Protein AF-A0A2G2ZI40-F1 (afdb_monomer)

Sequence (50 aa):
MAARAYDVSAYCLKGCNAQLNFPDEIERLPWPVTFGHRDIQAAAAMAASE

Mean predicted aligned error: 3.25 Å

Radius of gyration: 9.29 Å; Cα contacts (8 Å, |Δi|>4): 70; chains: 1; bounding box: 19×22×20 Å

Foldseek 3Di:
DLLQLVQLLQCLVVNPPGDHPCPVCNVVQFHFPDSDPVSSNVSSVRSVVD

InterPro domains:
  IPR036955 AP2/ERF domain superfamily [G3DSA:3.30.730.10] (1-24)
  IPR051032 AP2/ERF transcription factor, ERF subfamily [PTHR31985] (1-48)

Organism: Capsicum annuum (NCBI:txid4072)

Solvent-accessible surface area (backbone atoms only — not comparable to full-atom values): 2810 Å² total; per-residue (Å²): 56,73,63,47,18,47,31,48,40,37,34,72,73,52,42,95,76,36,89,50,86,53,68,87,48,56,86,75,42,58,72,46,93,46,92,45,72,69,35,36,51,50,19,14,52,51,27,32,71,100

Structure (mmCIF, N/CA/C/O backbone):
data_AF-A0A2G2ZI40-F1
#
_entry.id   AF-A0A2G2ZI40-F1
#
loop_
_atom_site.group_PDB
_atom_site.id
_atom_site.type_symbol
_atom_site.label_atom_id
_atom_site.label_alt_id
_atom_site.label_comp_id
_atom_site.label_asym_id
_atom_site.label_entity_id
_atom_site.label_seq_id
_atom_site.pdbx_PDB_ins_code
_atom_site.Cartn_x
_atom_site.Cartn_y
_atom_site.Cartn_z
_atom_site.occupancy
_atom_site.B_iso_or_equiv
_atom_site.auth_seq_id
_atom_site.auth_comp_id
_atom_site.auth_asym_id
_atom_site.auth_atom_id
_atom_site.pdbx_PDB_model_num
ATOM 1 N N . MET A 1 1 ? 3.397 -6.930 -8.255 1.00 81.00 1 MET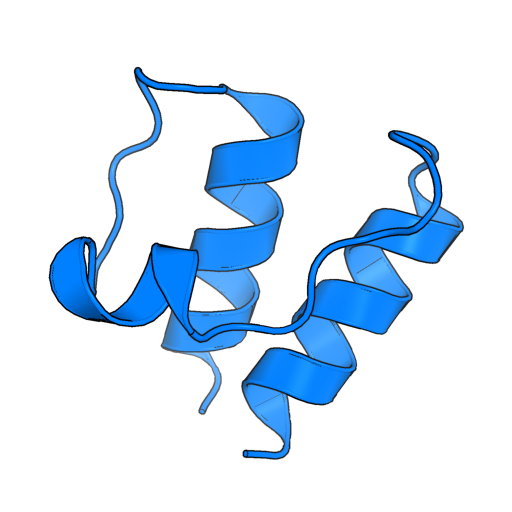 A N 1
ATOM 2 C CA . MET A 1 1 ? 1.930 -7.190 -8.346 1.00 81.00 1 MET A CA 1
ATOM 3 C C . MET A 1 1 ? 1.081 -5.903 -8.223 1.00 81.00 1 MET A C 1
ATOM 5 O O . MET A 1 1 ? 1.369 -5.092 -7.355 1.00 81.00 1 MET A O 1
ATOM 9 N N . ALA A 1 2 ? -0.016 -5.716 -8.981 1.00 88.06 2 ALA A N 1
ATOM 10 C CA . ALA A 1 2 ? -0.853 -4.492 -8.897 1.00 88.06 2 ALA A CA 1
ATOM 11 C C . ALA A 1 2 ? -1.483 -4.235 -7.507 1.00 88.06 2 ALA A C 1
ATOM 13 O O . ALA A 1 2 ? -1.556 -3.095 -7.056 1.00 88.06 2 ALA A O 1
ATOM 14 N N . ALA A 1 3 ? -1.898 -5.289 -6.804 1.00 90.62 3 ALA A N 1
ATOM 15 C CA . ALA A 1 3 ? -2.493 -5.167 -5.473 1.00 90.62 3 ALA A CA 1
ATOM 16 C C . ALA A 1 3 ? -1.488 -4.704 -4.394 1.00 90.62 3 ALA A C 1
ATOM 18 O O . ALA A 1 3 ? -1.848 -3.899 -3.541 1.00 90.62 3 ALA A O 1
ATOM 19 N N . ARG A 1 4 ? -0.206 -5.091 -4.496 1.00 90.81 4 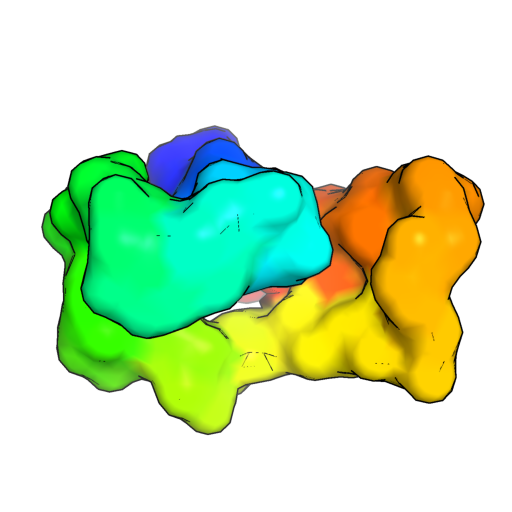ARG A N 1
ATOM 20 C CA . ARG A 1 4 ? 0.873 -4.571 -3.629 1.00 90.81 4 ARG A CA 1
ATOM 21 C C . ARG A 1 4 ? 1.075 -3.065 -3.808 1.00 90.81 4 ARG A C 1
ATOM 23 O O . ARG A 1 4 ? 1.252 -2.338 -2.838 1.00 90.81 4 ARG A O 1
ATOM 30 N N . ALA A 1 5 ? 0.991 -2.587 -5.052 1.00 92.88 5 ALA A N 1
ATOM 31 C CA . ALA A 1 5 ? 1.071 -1.162 -5.371 1.00 92.88 5 ALA A CA 1
ATOM 32 C C . ALA A 1 5 ? -0.037 -0.364 -4.666 1.00 92.88 5 ALA A C 1
ATOM 34 O O . ALA A 1 5 ? 0.206 0.707 -4.104 1.00 92.88 5 ALA A O 1
ATOM 35 N N . TYR A 1 6 ? -1.260 -0.904 -4.689 1.00 92.50 6 TYR A N 1
ATOM 36 C CA . TYR A 1 6 ? -2.400 -0.312 -4.001 1.00 92.50 6 TYR A CA 1
ATOM 37 C C . TYR A 1 6 ? -2.179 -0.278 -2.489 1.00 92.50 6 TYR A C 1
ATOM 39 O O . TYR A 1 6 ? -2.404 0.767 -1.892 1.00 92.50 6 TYR A O 1
ATOM 47 N N . ASP A 1 7 ? -1.689 -1.363 -1.888 1.00 92.12 7 ASP A N 1
ATOM 48 C CA . ASP A 1 7 ? -1.481 -1.438 -0.442 1.00 92.12 7 ASP A CA 1
ATOM 49 C C . ASP A 1 7 ? -0.476 -0.390 0.047 1.00 92.12 7 ASP A C 1
ATOM 51 O O . ASP A 1 7 ? -0.790 0.363 0.968 1.00 92.12 7 ASP A O 1
ATOM 55 N N . VAL A 1 8 ? 0.672 -0.238 -0.626 1.00 92.19 8 VAL A N 1
ATOM 56 C CA . VAL A 1 8 ? 1.646 0.827 -0.310 1.00 92.19 8 VAL A CA 1
ATOM 57 C C . VAL A 1 8 ? 1.004 2.208 -0.428 1.00 92.19 8 VAL A C 1
ATOM 59 O O . VAL A 1 8 ? 1.139 3.040 0.468 1.00 92.19 8 VAL A O 1
ATOM 62 N N . SER A 1 9 ? 0.255 2.451 -1.505 1.00 92.12 9 SER A N 1
ATOM 63 C CA . SER A 1 9 ? -0.416 3.736 -1.737 1.00 92.12 9 SER A CA 1
ATOM 64 C C . SER A 1 9 ? -1.461 4.034 -0.658 1.00 92.12 9 SER A C 1
ATOM 66 O O . SER A 1 9 ? -1.507 5.131 -0.101 1.00 92.12 9 SER A O 1
ATOM 68 N N . ALA A 1 10 ? -2.304 3.050 -0.350 1.00 92.44 10 ALA A N 1
ATOM 69 C CA . ALA A 1 10 ? -3.378 3.155 0.621 1.00 92.44 10 ALA A CA 1
ATOM 70 C C . ALA A 1 10 ? -2.814 3.357 2.027 1.00 92.44 10 ALA A C 1
ATOM 72 O O . ALA A 1 10 ? -3.301 4.230 2.743 1.00 92.44 10 ALA A O 1
ATOM 73 N N . TYR A 1 11 ? -1.764 2.619 2.390 1.00 91.81 11 TYR A N 1
ATOM 74 C CA . TYR A 1 11 ? -1.076 2.765 3.667 1.00 91.81 11 TYR A CA 1
ATOM 75 C C . TYR A 1 11 ? -0.414 4.139 3.804 1.00 91.81 11 TYR A C 1
ATOM 77 O O . TYR A 1 11 ? -0.568 4.796 4.829 1.00 91.81 11 TYR A O 1
ATOM 85 N N . CYS A 1 12 ? 0.235 4.648 2.754 1.00 90.69 12 CYS A N 1
ATOM 86 C CA . CYS A 1 12 ? 0.853 5.975 2.800 1.00 90.69 12 CYS A CA 1
ATOM 87 C C . CYS A 1 12 ? -0.164 7.118 2.909 1.00 90.69 12 CYS A C 1
ATOM 89 O O . CYS A 1 12 ? 0.141 8.147 3.505 1.00 90.69 12 CYS A O 1
ATOM 91 N N . LEU A 1 13 ? -1.366 6.953 2.345 1.00 89.75 13 LEU A N 1
ATOM 92 C CA . LEU A 1 13 ? -2.406 7.989 2.350 1.00 89.75 13 LEU A CA 1
ATOM 93 C C . LEU A 1 13 ? -3.344 7.913 3.562 1.00 89.75 13 LEU A C 1
ATOM 95 O O . LEU A 1 13 ? -3.816 8.944 4.034 1.00 89.75 13 LEU A O 1
ATOM 99 N N . LYS A 1 14 ? -3.661 6.706 4.043 1.00 89.94 14 LYS A N 1
ATOM 100 C CA . LYS A 1 14 ? -4.645 6.465 5.116 1.00 89.94 14 LYS A CA 1
ATOM 101 C C . LYS A 1 14 ? 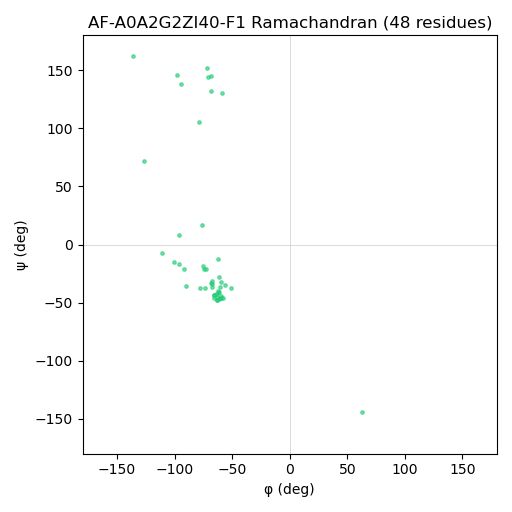-4.011 5.980 6.425 1.00 89.94 14 LYS A C 1
ATOM 103 O O . LYS A 1 14 ? -4.715 5.874 7.430 1.00 89.94 14 LYS A O 1
ATOM 108 N N . GLY A 1 15 ? -2.712 5.684 6.428 1.00 85.38 15 GLY A N 1
ATOM 109 C CA . GLY A 1 15 ? -1.995 5.141 7.578 1.00 85.38 15 GLY A CA 1
ATOM 110 C C . GLY A 1 15 ? -2.526 3.771 7.999 1.00 85.38 15 GLY A C 1
ATOM 111 O O . GLY A 1 15 ? -2.992 2.978 7.181 1.00 85.38 15 GLY A O 1
ATOM 112 N N . CYS A 1 16 ? -2.525 3.524 9.307 1.00 81.12 16 CYS A N 1
ATOM 113 C CA . CYS A 1 16 ? -2.921 2.251 9.915 1.00 81.12 16 CYS A CA 1
ATOM 114 C C . CYS A 1 16 ? -4.387 1.853 9.663 1.00 81.12 16 CYS A C 1
ATOM 116 O O . CYS A 1 16 ? -4.766 0.722 9.938 1.00 81.12 16 CYS A O 1
ATOM 118 N N . ASN A 1 17 ? -5.221 2.774 9.166 1.00 86.06 17 ASN A N 1
ATOM 119 C CA . ASN A 1 17 ? -6.631 2.523 8.863 1.00 86.06 17 ASN A CA 1
ATOM 120 C C . ASN A 1 17 ? -6.869 2.173 7.379 1.00 86.06 17 ASN A C 1
ATOM 122 O O . ASN A 1 17 ? -8.009 2.141 6.911 1.00 86.06 17 ASN A O 1
ATOM 126 N N . ALA A 1 18 ? -5.797 1.980 6.606 1.00 89.38 18 ALA A N 1
ATOM 127 C CA . ALA A 1 18 ? -5.877 1.536 5.225 1.00 89.38 18 ALA A CA 1
ATOM 128 C C . ALA A 1 18 ? -6.379 0.089 5.149 1.00 89.38 18 ALA A C 1
ATOM 130 O O . ALA A 1 18 ? -5.866 -0.798 5.824 1.00 89.38 18 ALA A O 1
ATOM 131 N N . GLN A 1 19 ? -7.359 -0.161 4.281 1.00 89.88 19 GLN A N 1
ATOM 132 C CA . GLN A 1 19 ? -7.750 -1.524 3.943 1.00 89.88 19 G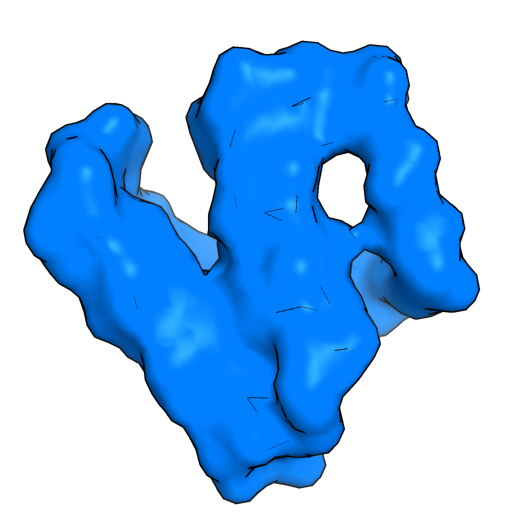LN A CA 1
ATOM 133 C C . GLN A 1 19 ? -6.738 -2.074 2.938 1.00 89.88 19 GLN A C 1
ATOM 135 O O . GLN A 1 19 ? -6.731 -1.650 1.781 1.00 89.88 19 GLN A O 1
ATOM 140 N N . LEU A 1 20 ? -5.870 -2.962 3.416 1.00 90.56 20 LEU A N 1
ATOM 141 C CA . LEU A 1 20 ? -4.818 -3.600 2.632 1.00 90.56 20 LEU A CA 1
ATOM 142 C C . LEU A 1 20 ? -5.274 -4.986 2.177 1.00 90.56 20 LEU A C 1
ATOM 144 O O . LEU A 1 20 ? -5.989 -5.680 2.899 1.00 90.56 20 LEU A O 1
ATOM 148 N N . ASN A 1 21 ? -4.844 -5.387 0.988 1.00 90.56 21 ASN A N 1
ATOM 149 C CA . ASN A 1 21 ? -5.047 -6.734 0.468 1.00 90.56 21 ASN A CA 1
ATOM 150 C C . ASN A 1 21 ? -4.055 -7.715 1.111 1.00 90.56 21 ASN A C 1
ATOM 152 O O . ASN A 1 21 ? -4.426 -8.842 1.427 1.00 90.56 21 ASN A O 1
ATOM 156 N N . PHE A 1 22 ? -2.821 -7.260 1.342 1.00 89.62 22 PHE A N 1
ATOM 157 C CA . PHE A 1 22 ? -1.707 -8.016 1.907 1.00 89.62 22 PHE A CA 1
ATOM 158 C C . PHE A 1 22 ? -1.105 -7.271 3.111 1.00 89.62 22 PHE A C 1
ATOM 160 O O . PHE A 1 22 ? 0.004 -6.733 3.026 1.00 89.62 22 PHE A O 1
ATOM 167 N N . PRO A 1 23 ? -1.815 -7.218 4.254 1.00 87.06 23 PRO A N 1
ATOM 168 C CA . PRO A 1 23 ? -1.318 -6.546 5.455 1.00 87.06 23 PRO A CA 1
ATOM 169 C C . PRO A 1 23 ? -0.004 -7.150 5.967 1.00 87.06 23 PRO A C 1
ATOM 171 O O . PRO A 1 23 ? 0.842 -6.415 6.453 1.00 87.06 23 PRO A O 1
ATOM 174 N N . ASP A 1 24 ? 0.212 -8.453 5.788 1.00 88.31 24 ASP A N 1
ATOM 175 C CA . ASP A 1 24 ? 1.446 -9.127 6.217 1.00 88.31 24 ASP A CA 1
ATOM 176 C C . ASP A 1 24 ? 2.648 -8.832 5.302 1.00 88.31 24 ASP A C 1
ATOM 178 O O . ASP A 1 24 ? 3.802 -9.037 5.682 1.00 88.31 24 ASP A O 1
ATOM 182 N N . GLU A 1 25 ? 2.396 -8.365 4.076 1.00 87.62 25 GLU A N 1
ATOM 183 C CA . GLU A 1 25 ? 3.450 -8.006 3.128 1.00 87.62 25 GLU A CA 1
ATOM 184 C C . GLU A 1 25 ? 3.835 -6.531 3.240 1.00 87.62 25 GLU A C 1
ATOM 186 O O . GLU A 1 25 ? 4.956 -6.193 2.878 1.00 87.62 25 GLU A O 1
ATOM 191 N N . ILE A 1 26 ? 2.973 -5.663 3.788 1.00 86.19 26 ILE A N 1
ATOM 192 C CA . ILE A 1 26 ? 3.190 -4.206 3.821 1.00 86.19 26 ILE A CA 1
ATOM 193 C C . ILE A 1 26 ? 4.508 -3.806 4.491 1.00 86.19 26 ILE A C 1
ATOM 195 O O . ILE A 1 26 ? 5.161 -2.869 4.043 1.00 86.19 26 ILE A O 1
ATOM 199 N N . GLU A 1 27 ? 4.934 -4.547 5.516 1.00 85.44 27 GLU A N 1
ATOM 200 C CA . GLU A 1 27 ? 6.198 -4.312 6.224 1.00 85.44 27 GLU A CA 1
ATOM 201 C C . GLU A 1 27 ? 7.431 -4.710 5.400 1.00 85.44 27 GLU A C 1
ATOM 203 O O . GLU A 1 27 ? 8.538 -4.251 5.672 1.00 85.44 27 GLU A O 1
ATOM 208 N N . ARG A 1 28 ? 7.248 -5.572 4.395 1.00 87.62 28 ARG A N 1
ATOM 209 C CA . ARG A 1 28 ? 8.297 -6.031 3.473 1.00 87.62 28 ARG A CA 1
ATOM 210 C C . ARG A 1 28 ? 8.327 -5.229 2.177 1.00 87.62 28 ARG A C 1
ATOM 212 O O . ARG A 1 28 ? 9.314 -5.305 1.453 1.00 87.62 28 ARG A O 1
ATOM 219 N N . LEU A 1 29 ? 7.257 -4.495 1.872 1.00 87.50 29 LEU A N 1
ATOM 220 C CA . LEU A 1 29 ? 7.175 -3.683 0.667 1.00 87.50 29 LEU A CA 1
ATOM 221 C C . LEU A 1 29 ? 8.084 -2.449 0.772 1.00 87.50 29 LEU A C 1
ATOM 223 O O . LEU A 1 29 ? 8.331 -1.931 1.865 1.00 87.50 29 LEU A O 1
ATOM 227 N N . PRO A 1 30 ? 8.576 -1.944 -0.370 1.00 87.44 30 PRO A N 1
ATOM 228 C CA . PRO A 1 30 ? 9.377 -0.733 -0.400 1.00 87.44 30 PRO A CA 1
ATOM 229 C C . PRO A 1 30 ? 8.600 0.452 0.179 1.00 87.44 30 PRO A C 1
ATOM 231 O O . PRO A 1 30 ? 7.469 0.736 -0.220 1.00 87.44 30 PRO A O 1
ATOM 234 N N . TRP A 1 31 ? 9.243 1.165 1.103 1.00 86.88 31 TRP A N 1
ATOM 235 C CA . TRP A 1 31 ? 8.671 2.330 1.767 1.00 86.88 31 TRP A CA 1
ATOM 236 C C . TRP A 1 31 ? 9.094 3.619 1.055 1.00 86.88 31 TRP A C 1
ATOM 238 O O . TRP A 1 31 ? 10.264 3.753 0.682 1.00 86.88 31 TRP A O 1
ATOM 248 N N . PRO A 1 32 ? 8.191 4.592 0.857 1.00 88.94 32 PRO A N 1
ATOM 249 C CA . PRO A 1 32 ? 8.579 5.868 0.279 1.00 88.94 32 PRO A CA 1
ATOM 250 C C . PRO A 1 32 ? 9.470 6.671 1.230 1.00 88.94 32 PRO A C 1
ATOM 252 O O . PRO A 1 32 ? 9.285 6.664 2.447 1.00 88.94 32 PRO A O 1
ATOM 255 N N . VAL A 1 33 ? 10.420 7.407 0.651 1.00 86.69 33 VAL A N 1
ATOM 256 C CA . VAL A 1 33 ? 11.367 8.257 1.396 1.00 86.69 33 VAL A CA 1
ATOM 257 C C . VAL A 1 33 ? 10.650 9.435 2.062 1.00 86.69 33 VAL A C 1
ATOM 259 O O . VAL A 1 33 ? 11.010 9.844 3.164 1.00 86.69 33 VAL A O 1
ATOM 262 N N . THR A 1 34 ? 9.609 9.965 1.416 1.00 87.50 34 THR A N 1
ATOM 263 C CA . THR A 1 34 ? 8.723 10.990 1.976 1.00 87.50 34 THR A CA 1
ATOM 264 C C . THR A 1 34 ? 7.260 10.665 1.67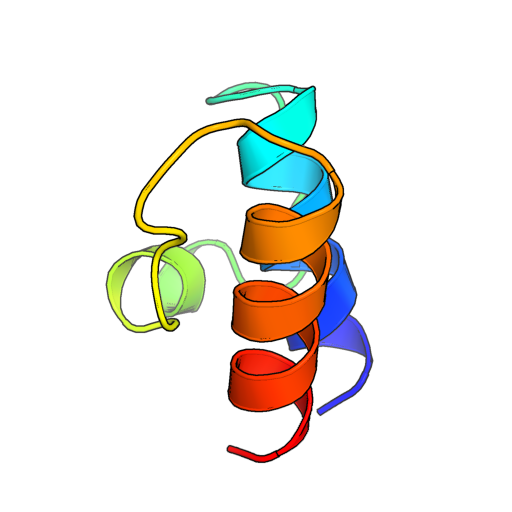7 1.00 87.50 34 THR A C 1
ATOM 266 O O . THR A 1 34 ? 6.952 9.922 0.750 1.00 87.50 34 THR A O 1
ATOM 269 N N . PHE A 1 35 ? 6.324 11.281 2.403 1.00 85.44 35 PHE A N 1
ATOM 270 C CA . PHE A 1 35 ? 4.887 11.18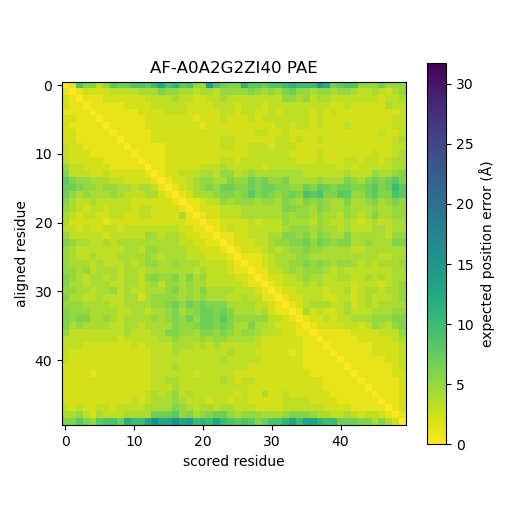9 2.095 1.00 85.44 35 PHE A CA 1
ATOM 271 C C . PHE A 1 35 ? 4.459 12.059 0.892 1.00 85.44 35 PHE A C 1
ATOM 273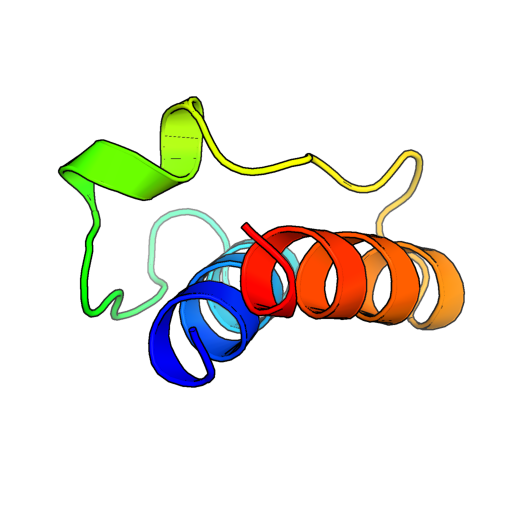 O O . PHE A 1 35 ? 3.277 12.344 0.706 1.00 85.44 35 PHE A O 1
ATOM 280 N N . GLY A 1 36 ? 5.404 12.510 0.062 1.00 89.88 36 GLY A N 1
ATOM 281 C CA . GLY A 1 36 ? 5.098 13.202 -1.183 1.00 89.88 36 GLY A CA 1
ATOM 282 C C . GLY A 1 36 ? 4.519 12.251 -2.235 1.00 89.88 36 GLY A C 1
ATOM 283 O O . GLY A 1 36 ? 4.967 11.115 -2.374 1.00 89.88 36 GLY A O 1
ATOM 284 N N . HIS A 1 37 ? 3.568 12.730 -3.046 1.00 89.94 37 HIS A N 1
ATOM 285 C CA . HIS A 1 37 ? 2.908 11.920 -4.085 1.00 89.94 37 HIS A CA 1
ATOM 286 C C . HIS A 1 37 ? 3.886 11.188 -5.020 1.00 89.94 37 HIS A C 1
ATOM 288 O O . HIS A 1 37 ? 3.629 10.051 -5.410 1.00 89.94 37 HIS A O 1
ATOM 294 N N . ARG A 1 38 ? 5.008 11.832 -5.368 1.00 92.62 38 ARG A N 1
ATOM 295 C CA . ARG A 1 38 ? 6.038 11.259 -6.246 1.00 92.62 38 ARG A CA 1
ATOM 296 C C . ARG A 1 38 ? 6.731 10.053 -5.606 1.00 92.62 38 ARG A C 1
ATOM 298 O O . ARG A 1 38 ? 6.920 9.045 -6.280 1.00 92.62 38 ARG A O 1
ATOM 305 N N . ASP A 1 39 ? 7.067 10.144 -4.325 1.00 92.81 39 ASP A N 1
ATOM 306 C CA . ASP A 1 39 ? 7.762 9.071 -3.613 1.00 92.81 39 ASP A CA 1
ATOM 307 C C . ASP A 1 39 ? 6.813 7.907 -3.329 1.00 92.81 39 ASP A C 1
ATOM 309 O O . ASP A 1 39 ? 7.196 6.753 -3.501 1.00 92.81 39 ASP A O 1
ATOM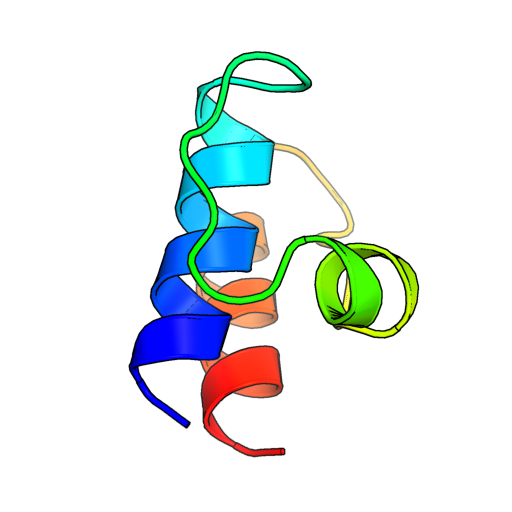 313 N N . ILE A 1 40 ? 5.549 8.201 -3.001 1.00 92.50 40 ILE A N 1
ATOM 314 C CA . ILE A 1 40 ? 4.497 7.184 -2.857 1.00 92.50 40 ILE A CA 1
ATOM 315 C C . ILE A 1 40 ? 4.304 6.423 -4.175 1.00 92.50 40 ILE A C 1
ATOM 317 O O . ILE A 1 40 ? 4.264 5.196 -4.167 1.00 92.50 40 ILE A O 1
ATOM 321 N N . GLN A 1 41 ? 4.233 7.119 -5.317 1.00 92.12 41 GLN A N 1
ATOM 322 C CA . GLN A 1 41 ? 4.142 6.464 -6.626 1.00 92.12 41 GLN A CA 1
ATOM 323 C C . GLN A 1 41 ? 5.367 5.606 -6.938 1.00 92.12 41 GLN A C 1
ATOM 325 O O . GLN A 1 41 ? 5.210 4.503 -7.457 1.00 92.12 41 GLN A O 1
ATOM 330 N N . ALA A 1 42 ? 6.571 6.089 -6.625 1.00 93.69 42 ALA A N 1
ATOM 331 C CA . ALA A 1 42 ? 7.795 5.325 -6.837 1.00 93.69 42 ALA A CA 1
ATOM 332 C C . ALA A 1 42 ? 7.803 4.044 -5.988 1.00 93.69 42 ALA A C 1
ATOM 334 O O . ALA A 1 42 ? 8.036 2.960 -6.519 1.00 93.69 42 ALA A O 1
ATOM 335 N N . ALA A 1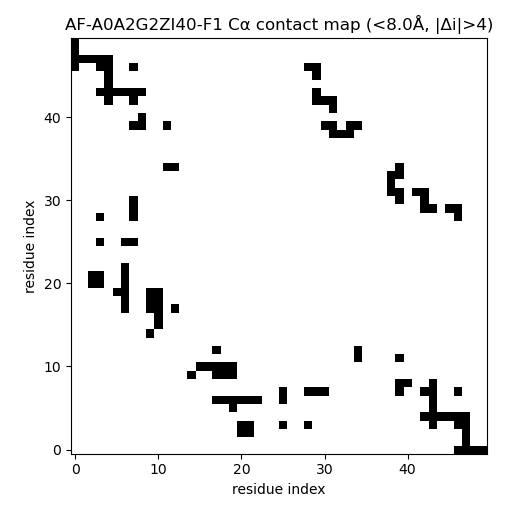 43 ? 7.475 4.148 -4.698 1.00 93.19 43 ALA A N 1
ATOM 336 C CA . ALA A 1 43 ? 7.362 3.006 -3.796 1.00 93.19 43 ALA A CA 1
ATOM 337 C C . ALA A 1 43 ? 6.288 2.011 -4.257 1.00 93.19 43 ALA A C 1
ATOM 339 O O . ALA A 1 43 ? 6.553 0.815 -4.362 1.00 93.19 43 ALA A O 1
ATOM 340 N N . ALA A 1 44 ? 5.108 2.500 -4.642 1.00 92.06 44 ALA A N 1
ATOM 341 C CA . ALA A 1 44 ? 4.040 1.669 -5.184 1.00 92.06 44 ALA A CA 1
ATOM 342 C C . ALA A 1 44 ? 4.452 0.959 -6.486 1.00 92.06 44 ALA A C 1
ATOM 344 O O . ALA A 1 44 ? 4.150 -0.219 -6.660 1.00 92.06 44 ALA A O 1
ATOM 345 N N . ALA A 1 45 ? 5.171 1.632 -7.391 1.00 92.75 45 ALA A N 1
ATOM 346 C CA . ALA A 1 45 ? 5.668 1.035 -8.632 1.00 92.75 45 ALA A CA 1
ATOM 347 C C . ALA A 1 45 ? 6.747 -0.033 -8.382 1.00 92.75 45 ALA A C 1
ATOM 349 O O . ALA A 1 45 ? 6.762 -1.062 -9.061 1.00 92.75 45 ALA A O 1
ATOM 350 N N . MET A 1 46 ? 7.613 0.174 -7.387 1.00 91.62 46 MET A N 1
ATOM 351 C CA . MET A 1 46 ? 8.585 -0.834 -6.957 1.00 91.62 46 MET A CA 1
ATOM 352 C C . MET A 1 46 ? 7.874 -2.047 -6.345 1.00 91.62 46 MET A C 1
ATOM 354 O O . MET A 1 46 ? 8.116 -3.169 -6.776 1.00 91.62 46 MET A O 1
ATOM 358 N N . ALA A 1 47 ? 6.899 -1.829 -5.457 1.00 91.06 47 ALA A N 1
ATOM 359 C CA . ALA A 1 47 ? 6.051 -2.889 -4.902 1.00 91.06 47 ALA A CA 1
ATOM 360 C C . ALA A 1 47 ? 5.231 -3.625 -5.983 1.00 91.06 47 ALA A C 1
ATOM 362 O O . ALA A 1 47 ? 4.889 -4.800 -5.848 1.00 91.06 47 ALA A O 1
ATOM 363 N N . ALA A 1 48 ? 4.909 -2.940 -7.084 1.00 90.50 48 ALA A N 1
ATOM 364 C CA . ALA A 1 48 ? 4.266 -3.540 -8.245 1.00 90.50 48 ALA A CA 1
ATOM 365 C C . ALA A 1 48 ? 5.211 -4.401 -9.094 1.00 90.50 48 ALA A C 1
ATOM 367 O O . ALA A 1 48 ? 4.718 -5.241 -9.849 1.00 90.50 48 ALA A O 1
ATOM 368 N N . SER A 1 49 ? 6.519 -4.193 -8.985 1.00 86.06 49 SER A N 1
ATOM 369 C CA . SER A 1 49 ? 7.535 -4.871 -9.795 1.00 86.06 49 SER A CA 1
ATOM 370 C C . SER A 1 49 ? 8.213 -6.034 -9.064 1.00 86.06 49 SER A C 1
ATOM 372 O O . SER A 1 49 ? 8.821 -6.867 -9.729 1.00 86.06 49 SER A O 1
ATOM 374 N N . GLU A 1 50 ? 8.060 -6.123 -7.737 1.00 69.19 50 GLU A N 1
ATOM 375 C CA . GLU A 1 50 ? 8.304 -7.346 -6.953 1.00 69.19 50 GLU A CA 1
ATOM 376 C C . GLU A 1 50 ? 7.126 -8.331 -6.995 1.00 69.19 50 GLU A C 1
ATOM 378 O O . GLU A 1 50 ? 7.389 -9.551 -6.931 1.00 69.19 50 GLU A O 1
#

Secondary structure (DSSP, 8-state):
-HHHHHHHHHHHHHGGG---S-TTTTTTSPPPSSSSHHHHHHHHHHHHH-

pLDDT: mean 89.04, std 4.07, range [69.19, 93.69]